Protein AF-A0A930HWV6-F1 (afdb_monomer)

Foldseek 3Di:
DALVVLLVCLVPDQAAEDEDDALLLVQLVCVVRVVLVSNLVSVVVPRHYHYYHSGVQLCEQFNPLCVLVHPNVSHPPRPGRGGSNNAQAGEQEQDCHPPCPVVSVVSCVVPVVPGRYDYDHPQWDWDDDPNDIDIDGHD

Sequence (139 aa):
ASAEEIQASLYRGDLIYISGGNTFYLLQELKRKGADKLIQREIETGKPYIGESAGAMILAPNIEYVQLMNEIQAAPDLTSFAALDLIEKYPLPHYQCFPFVEIGETVLATYGGRLSLVPITNHQAIIVRGRELSIVTKE

Structure (mmCIF, N/CA/C/O backbone):
data_AF-A0A930HWV6-F1
#
_entry.id   AF-A0A930HWV6-F1
#
loop_
_atom_site.group_PDB
_atom_site.id
_atom_site.type_symbol
_atom_site.label_atom_id
_atom_site.label_alt_id
_atom_site.label_comp_id
_atom_site.label_asym_id
_atom_site.label_entity_id
_atom_site.label_seq_id
_atom_site.pdbx_PDB_ins_code
_atom_site.Cartn_x
_atom_site.Cartn_y
_atom_site.Cartn_z
_atom_site.occupancy
_atom_site.B_iso_or_equiv
_atom_site.auth_seq_id
_atom_site.auth_comp_id
_atom_site.auth_asym_id
_atom_site.auth_atom_id
_atom_site.pdbx_PDB_model_num
ATOM 1 N N . ALA A 1 1 ? -6.349 16.999 10.564 1.00 79.38 1 ALA A N 1
ATOM 2 C CA . ALA A 1 1 ? -7.572 16.335 11.022 1.00 79.38 1 ALA A CA 1
ATOM 3 C C . ALA A 1 1 ? -7.290 15.693 12.369 1.00 79.38 1 ALA A C 1
ATOM 5 O O . ALA A 1 1 ? -6.247 15.048 12.492 1.00 79.38 1 ALA A O 1
ATOM 6 N N . SER A 1 2 ? -8.147 15.915 13.359 1.00 88.31 2 SER A N 1
ATOM 7 C CA . SER A 1 2 ? -8.122 15.176 14.621 1.00 88.31 2 SER A CA 1
ATOM 8 C C . SER A 1 2 ? -8.537 13.714 14.396 1.00 88.31 2 SER A C 1
ATOM 10 O O . SER A 1 2 ? -9.036 13.360 13.323 1.00 88.31 2 SER A O 1
ATOM 12 N N . ALA A 1 3 ? -8.336 12.852 15.395 1.00 86.75 3 ALA A N 1
ATOM 13 C CA . ALA A 1 3 ? -8.769 11.457 15.314 1.00 86.75 3 ALA A CA 1
ATOM 14 C C . ALA A 1 3 ? -10.297 11.348 15.139 1.00 86.75 3 ALA A C 1
ATOM 16 O O . ALA A 1 3 ? -10.779 10.529 14.358 1.00 86.75 3 ALA A O 1
ATOM 17 N N . GLU A 1 4 ? -11.055 12.231 15.793 1.00 90.50 4 GLU A N 1
ATOM 18 C CA . GLU A 1 4 ? -12.515 12.303 15.711 1.00 90.50 4 GLU A CA 1
ATOM 19 C C . GLU A 1 4 ? -12.981 12.713 14.311 1.00 90.50 4 GLU A C 1
ATOM 21 O O . GLU A 1 4 ? -13.916 12.120 13.773 1.00 90.50 4 GLU A O 1
ATOM 26 N N . GLU A 1 5 ? -12.313 13.690 13.689 1.00 94.31 5 GLU A N 1
ATOM 27 C CA . GLU A 1 5 ? -12.617 14.112 12.317 1.00 94.31 5 GLU A CA 1
ATOM 28 C C . GLU A 1 5 ? -12.364 12.981 11.312 1.00 94.31 5 GLU A C 1
ATOM 30 O O . GLU A 1 5 ? -13.164 12.779 10.393 1.00 94.31 5 GLU A O 1
ATOM 35 N N . ILE A 1 6 ? -11.282 12.217 11.500 1.00 94.00 6 ILE A N 1
ATOM 36 C CA . ILE A 1 6 ? -10.956 11.053 10.665 1.00 94.00 6 ILE A CA 1
ATOM 37 C C . ILE A 1 6 ? -12.021 9.972 10.839 1.00 94.00 6 ILE A C 1
ATOM 39 O O . ILE A 1 6 ? -12.603 9.532 9.850 1.00 94.00 6 ILE A O 1
ATOM 43 N N . GLN A 1 7 ? -12.330 9.589 12.079 1.00 92.94 7 GLN A N 1
ATOM 44 C CA . GLN A 1 7 ? -13.333 8.566 12.370 1.00 92.94 7 GLN A CA 1
ATOM 45 C C . GLN A 1 7 ? -14.713 8.952 11.821 1.00 92.94 7 GLN A C 1
ATOM 47 O O . GLN A 1 7 ? -15.370 8.139 11.175 1.00 92.94 7 GLN A O 1
ATOM 52 N N . ALA A 1 8 ? -15.150 10.197 12.027 1.00 94.88 8 ALA A N 1
ATOM 53 C CA . ALA A 1 8 ? -16.437 10.674 11.529 1.00 94.88 8 ALA A CA 1
ATOM 54 C C . ALA A 1 8 ? -16.495 10.725 9.994 1.00 94.88 8 ALA A C 1
ATOM 56 O O . ALA A 1 8 ? -17.562 10.526 9.409 1.00 94.88 8 ALA A O 1
ATOM 57 N N . SER A 1 9 ? -15.375 11.021 9.331 1.00 95.12 9 SER A N 1
ATOM 58 C CA . SER A 1 9 ? -15.295 11.022 7.866 1.00 95.12 9 SER A CA 1
ATOM 59 C C . SER A 1 9 ? -15.326 9.603 7.310 1.00 95.12 9 SER A C 1
ATOM 61 O O . SER A 1 9 ? -16.103 9.332 6.399 1.00 95.12 9 SER A O 1
AT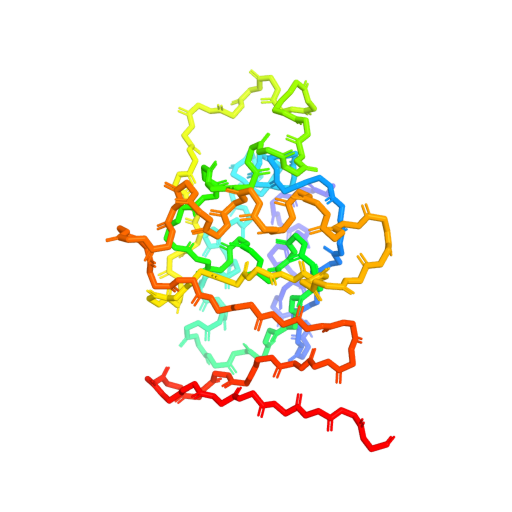OM 63 N N . LEU A 1 10 ? -14.555 8.689 7.908 1.00 94.62 10 LEU A N 1
ATOM 64 C CA . LEU A 1 10 ? -14.559 7.275 7.545 1.00 94.62 10 LEU A CA 1
ATOM 65 C C . LEU A 1 10 ? -15.949 6.666 7.723 1.00 94.62 10 LEU A C 1
ATOM 67 O O . LEU A 1 10 ? -16.450 6.066 6.783 1.00 94.62 10 LEU A O 1
ATOM 71 N N . TYR A 1 11 ? -16.606 6.889 8.866 1.00 93.12 11 TYR A N 1
ATOM 72 C CA . TYR A 1 11 ? -17.939 6.351 9.145 1.00 93.12 11 TYR A CA 1
ATOM 73 C C . TYR A 1 11 ? -18.994 6.820 8.132 1.00 93.12 11 TYR A C 1
ATOM 75 O O . TYR A 1 11 ? -19.762 6.001 7.631 1.00 93.12 11 TYR A O 1
ATOM 83 N N . ARG A 1 12 ? -19.013 8.122 7.807 1.00 95.19 12 ARG A N 1
ATOM 84 C CA . ARG A 1 12 ? -20.002 8.722 6.892 1.00 95.19 12 ARG A CA 1
ATOM 85 C C . ARG A 1 12 ? -19.759 8.409 5.417 1.00 95.19 12 ARG A C 1
ATOM 87 O O . ARG A 1 12 ? -20.701 8.499 4.641 1.00 95.19 12 ARG A O 1
ATOM 94 N N . GLY A 1 13 ? -18.518 8.126 5.026 1.00 95.44 13 GLY A N 1
ATOM 95 C CA . GLY A 1 13 ? -18.177 7.830 3.638 1.00 95.44 13 GLY A CA 1
ATOM 96 C C . GLY A 1 13 ? -18.654 6.444 3.209 1.00 95.44 13 GLY A C 1
ATOM 97 O O . GLY A 1 13 ? -18.513 5.478 3.959 1.00 95.44 13 GLY A O 1
ATOM 98 N N . ASP A 1 14 ? -19.156 6.339 1.979 1.00 97.50 14 ASP A N 1
ATOM 99 C CA . ASP A 1 14 ? -19.572 5.063 1.382 1.00 97.50 14 ASP A CA 1
ATOM 100 C C . ASP A 1 14 ? -18.380 4.187 0.958 1.00 97.50 14 ASP A C 1
ATOM 102 O O . ASP A 1 14 ? -18.511 2.972 0.833 1.00 97.50 14 ASP A O 1
ATOM 106 N N . LEU A 1 15 ? -17.211 4.797 0.739 1.00 97.69 15 LEU A N 1
ATOM 107 C CA . LEU A 1 15 ? -15.968 4.129 0.358 1.00 97.69 15 LEU A CA 1
ATOM 108 C C . LEU A 1 15 ? -14.751 4.859 0.925 1.00 97.69 15 LEU A C 1
ATOM 110 O O . LEU A 1 15 ? -14.820 6.037 1.283 1.00 97.69 15 LEU A O 1
ATOM 114 N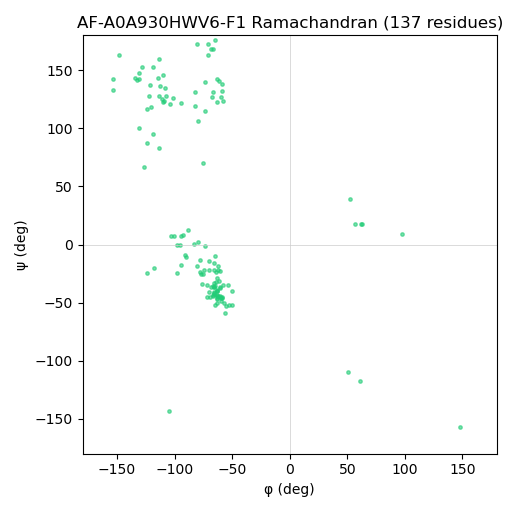 N . ILE A 1 16 ? -13.618 4.164 0.946 1.00 98.31 16 ILE A N 1
ATOM 115 C CA . ILE A 1 16 ? -12.311 4.725 1.286 1.00 98.31 16 ILE A CA 1
ATOM 116 C C . ILE A 1 16 ? -11.466 4.757 0.015 1.00 98.31 16 ILE A C 1
ATOM 118 O O . ILE A 1 16 ? -11.239 3.721 -0.602 1.00 98.31 16 ILE A O 1
ATOM 122 N N . TYR A 1 17 ? -10.981 5.936 -0.368 1.00 98.44 17 TYR A N 1
ATOM 123 C CA . TYR A 1 17 ? -9.993 6.093 -1.434 1.00 98.44 17 TYR A CA 1
ATOM 124 C C . TYR A 1 17 ? -8.688 6.606 -0.835 1.00 98.44 17 TYR A C 1
ATOM 126 O O . TYR A 1 17 ? -8.690 7.625 -0.141 1.00 98.44 17 TYR A O 1
ATOM 134 N N . ILE A 1 18 ? -7.577 5.928 -1.116 1.00 98.44 18 ILE A N 1
ATOM 135 C CA . ILE A 1 18 ? -6.237 6.390 -0.747 1.00 98.44 18 ILE A CA 1
ATOM 136 C C . ILE A 1 18 ? -5.413 6.539 -2.017 1.00 98.44 18 ILE A C 1
ATOM 138 O O . ILE A 1 18 ? -5.192 5.570 -2.744 1.00 98.44 18 ILE A O 1
ATOM 142 N N . SER A 1 19 ? -4.982 7.773 -2.271 1.00 98.25 19 SER A N 1
ATOM 143 C CA . SER A 1 19 ? -4.221 8.144 -3.459 1.00 98.25 19 SER A CA 1
ATOM 144 C C . SER A 1 19 ? -2.795 7.591 -3.449 1.00 98.25 19 SER A C 1
ATOM 146 O O . SER A 1 19 ? -2.290 7.109 -2.430 1.00 98.25 19 SER A O 1
ATOM 148 N N . GLY A 1 20 ? -2.111 7.775 -4.579 1.00 97.94 20 GLY A N 1
ATOM 149 C CA . GLY A 1 20 ? -0.665 7.612 -4.668 1.00 97.94 20 GLY A CA 1
ATOM 150 C C . GLY A 1 20 ? 0.123 8.636 -3.840 1.00 97.94 20 GLY A C 1
ATOM 151 O O . GLY A 1 20 ? -0.432 9.556 -3.231 1.00 97.94 20 GLY A O 1
ATOM 152 N N . GLY A 1 21 ? 1.447 8.469 -3.829 1.00 97.62 21 GLY A N 1
ATOM 153 C CA . GLY A 1 21 ? 2.385 9.319 -3.097 1.00 97.62 21 GLY A CA 1
ATOM 154 C C . GLY A 1 21 ? 3.605 8.535 -2.619 1.00 97.62 21 GLY A C 1
ATOM 155 O O . GLY A 1 21 ? 3.930 7.480 -3.158 1.00 97.62 21 GLY A O 1
ATOM 156 N N . ASN A 1 22 ? 4.276 9.040 -1.584 1.00 98.38 22 ASN A N 1
ATOM 157 C CA . ASN A 1 22 ? 5.325 8.289 -0.901 1.00 98.38 22 ASN A CA 1
ATOM 158 C C . ASN A 1 22 ? 4.695 7.319 0.113 1.00 98.38 22 ASN A C 1
ATOM 160 O O . ASN A 1 22 ? 4.029 7.745 1.059 1.00 98.38 22 ASN A O 1
ATOM 164 N N . THR A 1 23 ? 4.928 6.020 -0.074 1.00 98.62 23 THR A N 1
ATOM 165 C CA . THR A 1 23 ? 4.305 4.954 0.728 1.00 98.62 23 THR A CA 1
ATOM 166 C C . THR A 1 23 ? 4.739 4.983 2.195 1.00 98.62 23 THR A C 1
ATOM 168 O O . THR A 1 23 ? 3.919 4.747 3.083 1.00 98.62 23 THR A O 1
ATOM 171 N N . PHE A 1 24 ? 6.000 5.326 2.478 1.00 98.75 24 PHE A N 1
ATOM 172 C CA . PHE A 1 24 ? 6.500 5.423 3.851 1.00 98.75 24 PHE A CA 1
ATOM 173 C C . PHE A 1 24 ? 5.873 6.604 4.587 1.00 98.75 24 PHE A C 1
ATOM 175 O O . PHE A 1 24 ? 5.408 6.446 5.715 1.00 98.75 24 PHE A O 1
ATOM 182 N N . TYR A 1 25 ? 5.797 7.771 3.940 1.00 98.56 25 TYR A N 1
ATOM 183 C CA . TYR A 1 25 ? 5.158 8.946 4.535 1.00 98.56 25 TYR A CA 1
ATOM 184 C C . TYR A 1 25 ? 3.669 8.699 4.786 1.00 98.56 25 TYR A C 1
ATOM 186 O O . TYR A 1 25 ? 3.166 8.988 5.871 1.00 98.56 25 TYR A O 1
ATOM 194 N N . LEU A 1 26 ? 2.976 8.092 3.816 1.00 98.62 26 LEU A N 1
ATOM 195 C CA . LEU A 1 26 ? 1.583 7.684 3.970 1.00 98.62 26 LEU A CA 1
ATOM 196 C C . LEU A 1 26 ? 1.404 6.779 5.198 1.00 98.62 26 LEU A C 1
ATOM 198 O O . LEU A 1 26 ? 0.586 7.085 6.065 1.00 98.62 26 LEU A O 1
ATOM 202 N N . LEU A 1 27 ? 2.191 5.703 5.313 1.00 98.69 27 LEU A N 1
ATOM 203 C CA . LEU A 1 27 ? 2.087 4.783 6.446 1.00 98.69 27 LEU A CA 1
ATOM 204 C C . LEU A 1 27 ? 2.418 5.467 7.781 1.00 98.69 27 LEU A C 1
ATOM 206 O O . LEU A 1 27 ? 1.725 5.233 8.772 1.00 98.69 27 LEU A O 1
ATOM 210 N N . GLN A 1 28 ? 3.431 6.337 7.814 1.00 98.50 28 GLN A N 1
ATOM 211 C CA . GLN A 1 28 ? 3.769 7.128 8.998 1.00 98.50 28 GLN A CA 1
ATOM 212 C C . GLN A 1 28 ? 2.582 7.965 9.464 1.00 98.50 28 GLN A C 1
ATOM 214 O O . GLN A 1 28 ? 2.215 7.926 10.637 1.00 98.50 28 GLN A O 1
ATOM 219 N N . GLU A 1 29 ? 1.965 8.712 8.551 1.00 97.62 29 GLU A N 1
ATOM 220 C CA . GLU A 1 29 ? 0.856 9.600 8.876 1.00 97.62 29 GLU A CA 1
ATOM 221 C C . GLU A 1 29 ? -0.386 8.840 9.333 1.00 97.62 29 GLU A C 1
ATOM 223 O O . GLU A 1 29 ? -1.072 9.299 10.253 1.00 97.62 29 GLU A O 1
ATOM 228 N N . LEU A 1 30 ? -0.654 7.675 8.737 1.00 97.44 30 LEU A N 1
ATOM 229 C CA . LEU A 1 30 ? -1.739 6.798 9.165 1.00 97.44 30 LEU A CA 1
ATOM 230 C C . LEU A 1 30 ? -1.508 6.293 10.591 1.00 97.44 30 LEU A C 1
ATOM 232 O O . LEU A 1 30 ? -2.383 6.469 11.439 1.00 97.44 30 LEU A O 1
ATOM 236 N N . LYS A 1 31 ? -0.316 5.759 10.884 1.00 97.31 31 LYS A N 1
ATOM 237 C CA . LYS A 1 31 ? 0.041 5.262 12.222 1.00 97.31 31 LYS A CA 1
ATOM 238 C C . LYS A 1 31 ? 0.047 6.371 13.269 1.00 97.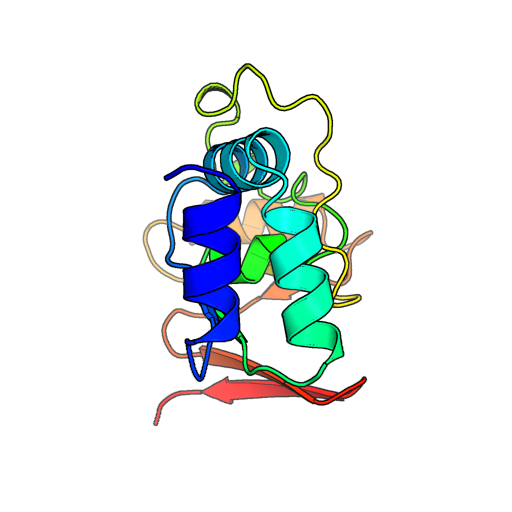31 31 LYS A C 1
ATOM 240 O O . LYS A 1 31 ? -0.518 6.207 14.348 1.00 97.31 31 LYS A O 1
ATOM 245 N N . ARG A 1 32 ? 0.631 7.530 12.945 1.00 96.12 32 ARG A N 1
ATOM 246 C CA . ARG A 1 32 ? 0.708 8.695 13.842 1.00 96.12 32 ARG A CA 1
ATOM 247 C C . ARG A 1 32 ? -0.673 9.173 14.284 1.00 96.12 32 ARG A C 1
ATOM 249 O O . ARG A 1 32 ? -0.831 9.637 15.408 1.00 96.12 32 ARG A O 1
ATOM 256 N N . LYS A 1 33 ? -1.668 9.065 13.401 1.00 95.06 33 LYS A N 1
ATOM 257 C CA . LYS A 1 33 ? -3.053 9.483 13.659 1.00 95.06 33 LYS A CA 1
ATOM 258 C C . LYS A 1 33 ? -3.955 8.336 14.129 1.00 95.06 33 LYS A C 1
ATOM 260 O O . LYS A 1 33 ? -5.137 8.571 14.352 1.00 95.06 33 LYS A O 1
ATOM 265 N N . GLY A 1 34 ? -3.433 7.110 14.243 1.00 95.31 34 GLY A N 1
ATOM 266 C CA . GLY A 1 34 ? -4.224 5.903 14.516 1.00 95.31 34 GLY A CA 1
ATOM 267 C C . GLY A 1 34 ? -5.260 5.577 13.432 1.00 95.31 34 GLY A C 1
ATOM 268 O O . GLY A 1 34 ? -6.220 4.851 13.687 1.00 95.31 34 GLY A O 1
ATOM 269 N N . ALA A 1 35 ? -5.105 6.152 12.237 1.00 96.56 35 ALA A N 1
ATOM 270 C CA . ALA A 1 35 ? -6.034 5.994 11.125 1.00 96.56 35 ALA A CA 1
ATOM 271 C C . ALA A 1 35 ? -5.871 4.638 10.427 1.00 96.56 35 ALA A C 1
ATOM 273 O O . ALA A 1 35 ? -6.836 4.137 9.862 1.00 96.56 35 ALA A O 1
ATOM 274 N N . ASP A 1 36 ? -4.686 4.033 10.509 1.00 97.38 36 ASP A N 1
ATOM 275 C CA . ASP A 1 36 ? -4.403 2.666 10.060 1.00 97.38 36 ASP A CA 1
ATOM 276 C C . ASP A 1 36 ? -5.428 1.665 10.616 1.00 97.38 36 ASP A C 1
ATOM 278 O O . ASP A 1 36 ? -6.107 0.979 9.852 1.00 97.38 36 ASP A O 1
ATOM 282 N N . LYS A 1 37 ? -5.634 1.679 11.937 1.00 96.75 37 LYS A N 1
ATOM 283 C CA . LYS A 1 37 ? -6.570 0.777 12.626 1.00 96.75 37 LYS A CA 1
ATOM 284 C C . LYS A 1 37 ? -8.029 1.065 12.293 1.00 96.75 37 LYS A C 1
ATOM 286 O O . LYS A 1 37 ? -8.842 0.147 12.211 1.00 96.75 37 LYS A O 1
ATOM 291 N N . LEU A 1 38 ? -8.377 2.341 12.122 1.00 96.88 38 LEU A N 1
ATOM 292 C CA . LEU A 1 38 ? -9.731 2.737 11.732 1.00 96.88 38 LEU A CA 1
ATOM 293 C C . LEU A 1 38 ? -10.049 2.261 10.312 1.00 96.88 38 LEU A C 1
ATOM 295 O O . LEU A 1 38 ? -11.119 1.710 10.084 1.00 96.88 38 LEU A O 1
ATOM 299 N N . ILE A 1 39 ? -9.109 2.426 9.379 1.00 97.62 39 ILE A N 1
ATOM 300 C CA . ILE A 1 39 ? -9.255 1.971 7.994 1.00 97.62 39 ILE A CA 1
ATOM 301 C C . ILE A 1 39 ? -9.383 0.446 7.941 1.00 97.62 39 ILE A C 1
ATOM 303 O O . ILE A 1 39 ? -10.309 -0.040 7.298 1.00 97.62 39 ILE A O 1
ATOM 307 N N . GLN A 1 40 ? -8.521 -0.300 8.647 1.00 97.25 40 GLN A N 1
ATOM 308 C CA . GLN A 1 40 ? -8.626 -1.764 8.744 1.00 97.25 40 GLN A CA 1
ATOM 309 C C . GLN A 1 40 ? -10.025 -2.190 9.199 1.00 97.25 40 GLN A C 1
ATOM 311 O O . GLN A 1 40 ? -10.692 -2.955 8.507 1.00 97.25 40 GLN A O 1
ATOM 316 N N . ARG A 1 41 ? -10.510 -1.612 10.305 1.00 96.56 41 ARG A N 1
ATOM 317 C CA . ARG A 1 41 ? -11.831 -1.927 10.855 1.00 96.56 41 ARG A CA 1
ATOM 318 C C . ARG A 1 41 ? -12.965 -1.663 9.865 1.00 96.56 41 ARG A C 1
ATOM 320 O O . ARG A 1 41 ? -13.872 -2.478 9.759 1.00 96.56 41 ARG A O 1
ATOM 327 N N . GLU A 1 42 ? -12.956 -0.525 9.175 1.00 97.06 42 GLU A N 1
ATOM 328 C CA . GLU A 1 42 ? -14.013 -0.188 8.212 1.00 97.06 42 GLU A CA 1
ATOM 329 C C . GLU A 1 42 ? -14.005 -1.130 6.996 1.00 97.06 42 GLU A C 1
ATOM 331 O O . GLU A 1 42 ? -15.060 -1.505 6.488 1.00 97.06 42 GLU A O 1
ATOM 336 N N . ILE A 1 43 ? -12.828 -1.561 6.543 1.00 96.56 43 ILE A N 1
ATOM 337 C CA . ILE A 1 43 ? -12.711 -2.543 5.456 1.00 96.56 43 ILE A CA 1
ATOM 338 C C . ILE A 1 43 ? -13.250 -3.904 5.908 1.00 96.56 43 ILE A C 1
ATOM 340 O O . ILE A 1 43 ? -14.019 -4.538 5.186 1.00 96.56 43 ILE A O 1
ATOM 344 N N . GLU A 1 44 ? -12.910 -4.333 7.125 1.00 94.75 44 GLU A N 1
ATOM 345 C CA . GLU A 1 44 ? -13.396 -5.583 7.720 1.00 94.75 44 GLU A CA 1
ATOM 346 C C . GLU A 1 44 ? -14.919 -5.593 7.935 1.00 94.75 44 GLU A C 1
ATOM 348 O O . GLU A 1 44 ? -15.541 -6.653 7.856 1.00 94.75 44 GLU A O 1
ATOM 353 N N . THR A 1 45 ? -15.550 -4.431 8.151 1.00 94.94 45 THR A N 1
ATOM 354 C CA . THR A 1 45 ? -17.021 -4.304 8.200 1.00 94.94 45 THR A CA 1
ATOM 355 C C . THR A 1 45 ? -17.675 -4.251 6.816 1.00 94.94 45 THR A C 1
ATOM 357 O O . THR A 1 45 ? -18.900 -4.152 6.719 1.00 94.94 45 THR A O 1
ATOM 360 N N . GLY A 1 46 ? -16.887 -4.370 5.745 1.00 95.38 46 GLY A N 1
ATOM 361 C CA . GLY A 1 46 ? -17.356 -4.477 4.367 1.00 95.38 46 GLY A CA 1
ATOM 362 C C . GLY A 1 46 ? -17.345 -3.167 3.584 1.00 95.38 46 GLY A C 1
ATOM 363 O O . GLY A 1 46 ? -17.881 -3.138 2.474 1.00 95.38 46 GLY A O 1
ATOM 364 N N . LYS A 1 47 ? -16.752 -2.086 4.114 1.00 97.56 47 LYS A N 1
ATOM 365 C CA . LYS A 1 47 ? -16.625 -0.828 3.370 1.00 97.56 47 LYS A CA 1
ATOM 366 C C . LYS A 1 47 ? -15.665 -1.006 2.186 1.00 97.56 47 LYS A C 1
ATOM 368 O O . LYS A 1 47 ? -14.527 -1.434 2.389 1.00 97.56 47 LYS A O 1
ATOM 373 N N . PRO A 1 48 ? -16.073 -0.655 0.954 1.00 97.94 48 PRO A N 1
ATOM 374 C CA . PRO A 1 48 ? -15.184 -0.696 -0.197 1.00 97.94 48 PRO A CA 1
ATOM 375 C C . PRO A 1 48 ? -13.954 0.197 -0.013 1.00 97.94 48 PRO A C 1
ATOM 377 O O . PRO A 1 48 ? -14.057 1.343 0.432 1.00 97.94 48 PRO A O 1
ATOM 380 N N . TYR A 1 49 ? -12.800 -0.320 -0.427 1.00 98.50 49 TYR A N 1
ATOM 381 C CA . TYR A 1 49 ? -11.531 0.394 -0.441 1.00 98.50 49 TYR A CA 1
ATOM 382 C C . TYR A 1 49 ? -10.954 0.439 -1.853 1.00 98.50 49 TYR A C 1
ATOM 384 O O . TYR A 1 49 ? -10.940 -0.568 -2.561 1.00 98.50 49 TYR A O 1
ATOM 392 N N . ILE A 1 50 ? -10.437 1.600 -2.237 1.00 98.56 50 ILE A N 1
ATOM 393 C CA . ILE A 1 50 ? -9.717 1.824 -3.485 1.00 98.56 50 ILE A CA 1
ATOM 394 C C . ILE A 1 50 ? -8.345 2.401 -3.134 1.00 98.56 50 ILE A C 1
ATOM 396 O O . ILE A 1 50 ? -8.241 3.491 -2.572 1.00 98.56 50 ILE A O 1
ATOM 400 N N . GLY A 1 51 ? -7.294 1.659 -3.472 1.00 98.50 51 GLY A N 1
ATOM 401 C CA . GLY A 1 51 ? -5.910 2.081 -3.291 1.00 98.50 51 GLY A CA 1
ATOM 402 C C . GLY A 1 51 ? -5.253 2.370 -4.630 1.00 98.50 51 GLY A C 1
ATOM 403 O O . GLY A 1 51 ? -5.189 1.496 -5.491 1.00 98.50 51 GLY A O 1
ATOM 404 N N . GLU A 1 52 ? -4.732 3.577 -4.795 1.00 98.56 52 GLU A N 1
ATOM 405 C CA . GLU A 1 52 ? -3.939 3.978 -5.952 1.00 98.56 52 GLU A CA 1
ATOM 406 C C . GLU A 1 52 ? -2.455 3.957 -5.576 1.00 98.56 52 GLU A C 1
ATOM 408 O O . GLU A 1 52 ? -2.053 4.611 -4.617 1.00 98.56 52 GLU A O 1
ATOM 413 N N . SER A 1 53 ? -1.622 3.243 -6.339 1.00 98.31 53 SER A N 1
ATOM 414 C CA . SER A 1 53 ? -0.165 3.211 -6.140 1.00 98.31 53 SER A CA 1
ATOM 415 C C . SER A 1 53 ? 0.219 2.910 -4.675 1.00 98.31 53 SER A C 1
ATOM 417 O O . SER A 1 53 ? -0.042 1.804 -4.202 1.00 98.31 53 SER A O 1
ATOM 419 N N . ALA A 1 54 ? 0.749 3.885 -3.928 1.00 98.62 54 ALA A N 1
ATOM 420 C CA . ALA A 1 54 ? 1.017 3.788 -2.490 1.00 98.62 54 ALA A CA 1
ATOM 421 C C . ALA A 1 54 ? -0.187 3.279 -1.672 1.00 98.62 54 ALA A C 1
ATOM 423 O O . ALA A 1 54 ? -0.014 2.442 -0.785 1.00 98.62 54 ALA A O 1
ATOM 424 N N . GLY A 1 55 ? -1.409 3.718 -1.995 1.00 98.69 55 GLY A N 1
ATOM 425 C CA . GLY A 1 55 ? -2.638 3.230 -1.367 1.00 98.69 55 GLY A CA 1
ATOM 426 C C . GLY A 1 55 ? -2.858 1.727 -1.574 1.00 98.69 55 GLY A C 1
ATOM 427 O O . GLY A 1 55 ? -3.277 1.028 -0.659 1.00 98.69 55 GLY A O 1
ATOM 428 N N . ALA A 1 56 ? -2.508 1.182 -2.741 1.00 98.50 56 ALA A N 1
ATOM 429 C CA . ALA A 1 56 ? -2.559 -0.265 -2.953 1.00 98.50 56 ALA A CA 1
ATOM 430 C C . ALA A 1 56 ? -1.471 -0.990 -2.144 1.00 98.50 56 ALA A C 1
ATOM 432 O O . ALA A 1 56 ? -1.727 -2.033 -1.545 1.00 98.50 56 ALA A O 1
ATOM 433 N N . MET A 1 57 ? -0.260 -0.428 -2.098 1.00 98.69 57 MET A N 1
ATOM 434 C CA . MET A 1 57 ? 0.896 -1.041 -1.439 1.00 98.69 57 MET A CA 1
ATOM 435 C C . MET A 1 57 ? 0.718 -1.177 0.079 1.00 98.69 57 MET A C 1
ATOM 437 O O . MET A 1 57 ? 1.163 -2.175 0.644 1.00 98.69 57 MET A O 1
ATOM 441 N N . ILE A 1 58 ? 0.060 -0.217 0.745 1.00 98.62 58 ILE A N 1
ATOM 442 C CA . ILE A 1 58 ? -0.155 -0.266 2.205 1.00 98.62 58 ILE A CA 1
ATOM 443 C C . ILE A 1 58 ? -1.141 -1.354 2.648 1.00 98.62 58 ILE A C 1
ATOM 445 O O . ILE A 1 58 ? -1.174 -1.673 3.833 1.00 98.62 58 ILE A O 1
ATOM 449 N N . LEU A 1 59 ? -1.922 -1.942 1.734 1.00 98.31 59 LEU A N 1
ATOM 450 C CA . LEU A 1 59 ? -2.780 -3.087 2.056 1.00 98.31 59 LEU A CA 1
ATOM 451 C C . LEU A 1 59 ? -1.977 -4.368 2.318 1.00 98.31 59 LEU A C 1
ATOM 453 O O . LEU A 1 59 ? -2.489 -5.276 2.970 1.00 98.31 59 LEU A O 1
ATOM 457 N N . ALA A 1 60 ? -0.745 -4.452 1.808 1.00 98.38 60 ALA A N 1
ATOM 458 C CA . ALA A 1 60 ? 0.131 -5.601 2.003 1.00 98.38 60 ALA A CA 1
ATOM 459 C C . ALA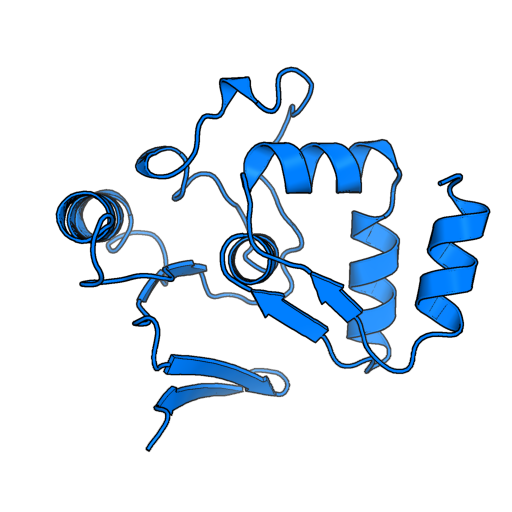 A 1 60 ? 0.553 -5.751 3.482 1.00 98.38 60 ALA A C 1
ATOM 461 O O . ALA A 1 60 ? 0.416 -4.809 4.269 1.00 98.38 60 ALA A O 1
ATOM 462 N N . PRO A 1 61 ? 1.152 -6.889 3.874 1.00 98.50 61 PRO A N 1
ATOM 463 C CA . PRO A 1 61 ? 1.645 -7.076 5.239 1.00 98.50 61 PRO A CA 1
ATOM 464 C C . PRO A 1 61 ? 2.781 -6.109 5.601 1.00 98.50 61 PRO A C 1
ATOM 466 O O . PRO A 1 61 ? 2.939 -5.699 6.752 1.00 98.50 61 PRO A O 1
ATOM 469 N N . ASN A 1 62 ? 3.611 -5.732 4.622 1.00 98.56 62 ASN A N 1
ATOM 470 C CA . ASN A 1 62 ? 4.796 -4.908 4.847 1.00 98.56 62 ASN A CA 1
ATOM 471 C C . ASN A 1 62 ? 5.182 -4.105 3.588 1.00 98.56 62 ASN A C 1
ATOM 473 O O . ASN A 1 62 ? 5.091 -4.629 2.480 1.00 98.56 62 ASN A O 1
ATOM 477 N N . ILE A 1 63 ? 5.645 -2.860 3.749 1.00 98.56 63 ILE A N 1
ATOM 478 C CA . ILE A 1 63 ? 6.032 -1.964 2.636 1.00 98.56 63 ILE A CA 1
ATOM 479 C C . ILE A 1 63 ? 7.548 -1.887 2.376 1.00 98.56 63 ILE A C 1
ATOM 481 O O . ILE A 1 63 ? 7.995 -1.102 1.548 1.00 98.56 63 ILE A O 1
ATOM 485 N N . GLU A 1 64 ? 8.368 -2.705 3.035 1.00 98.19 64 GLU A N 1
ATOM 486 C CA . GLU A 1 64 ? 9.830 -2.716 2.861 1.00 98.19 64 GLU A CA 1
ATOM 487 C C . GLU A 1 64 ? 10.251 -2.889 1.391 1.00 98.19 64 GLU A C 1
ATOM 489 O O . GLU A 1 64 ? 11.231 -2.294 0.948 1.00 98.19 64 GLU A O 1
ATOM 494 N N . TYR A 1 65 ? 9.499 -3.670 0.612 1.00 98.00 65 TYR A N 1
ATOM 495 C CA . TYR A 1 65 ? 9.813 -3.952 -0.792 1.00 98.00 65 TYR A CA 1
ATOM 496 C C . TYR A 1 65 ? 9.808 -2.716 -1.697 1.00 98.00 65 TYR A C 1
ATOM 498 O O . TYR A 1 65 ? 10.480 -2.720 -2.727 1.00 98.00 65 TYR A O 1
ATOM 506 N N . VAL A 1 66 ? 9.122 -1.639 -1.301 1.00 96.31 66 VAL A N 1
ATOM 507 C CA . VAL A 1 66 ? 9.035 -0.406 -2.099 1.00 96.31 66 VAL A CA 1
ATOM 508 C C . VAL A 1 66 ? 10.079 0.635 -1.706 1.00 96.31 66 VAL A C 1
ATOM 510 O O . VAL A 1 66 ? 10.084 1.730 -2.261 1.00 96.31 66 VAL A O 1
ATOM 513 N N . GLN A 1 67 ? 11.025 0.293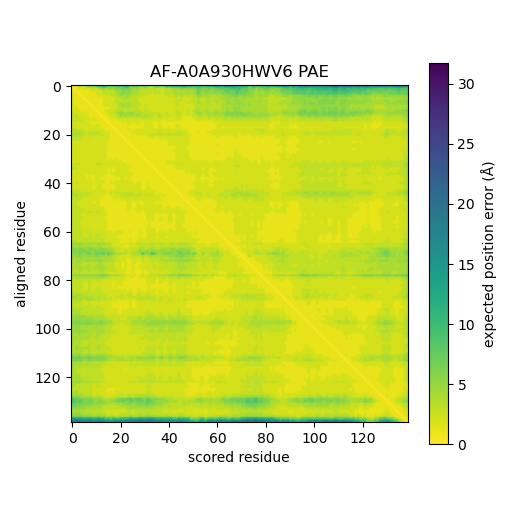 -0.821 1.00 96.69 67 GLN A N 1
ATOM 514 C CA . GLN A 1 67 ? 12.147 1.176 -0.461 1.00 96.69 67 GLN A CA 1
ATOM 515 C C . GLN A 1 67 ? 13.054 1.538 -1.638 1.00 96.69 67 GLN A C 1
ATOM 517 O O . GLN A 1 67 ? 13.736 2.554 -1.605 1.00 96.69 67 GLN A O 1
ATOM 522 N N . LEU A 1 68 ? 13.058 0.710 -2.684 1.00 94.06 68 LEU A N 1
ATOM 523 C CA . LEU A 1 68 ? 13.790 0.995 -3.915 1.00 94.06 68 LEU A CA 1
ATOM 524 C C . LEU A 1 68 ? 13.042 2.016 -4.791 1.00 94.06 68 LEU A C 1
ATOM 526 O O . LEU A 1 68 ? 13.659 2.713 -5.584 1.00 94.06 68 LEU A O 1
ATOM 530 N N . MET A 1 69 ? 11.719 2.129 -4.633 1.00 93.19 69 MET A N 1
ATOM 531 C CA . MET A 1 69 ? 10.860 3.027 -5.415 1.00 93.19 69 MET A CA 1
ATOM 532 C C . MET A 1 69 ? 10.547 4.345 -4.701 1.00 93.19 69 MET A C 1
ATOM 534 O O . MET A 1 69 ? 10.172 5.322 -5.346 1.00 93.19 69 MET A O 1
ATOM 538 N N . ASN A 1 70 ? 10.605 4.374 -3.371 1.00 93.19 70 ASN A N 1
ATOM 539 C CA . ASN A 1 70 ? 10.181 5.507 -2.556 1.00 93.19 70 ASN A CA 1
ATOM 540 C C . ASN A 1 70 ? 11.251 5.873 -1.528 1.00 93.19 70 ASN A C 1
ATOM 542 O O . ASN A 1 70 ? 11.872 5.014 -0.911 1.00 93.19 70 ASN A O 1
ATOM 546 N N . GLU A 1 71 ? 11.407 7.170 -1.291 1.00 94.62 71 GLU A N 1
ATOM 547 C CA . GLU A 1 71 ? 12.372 7.694 -0.332 1.00 94.62 71 GLU A CA 1
ATOM 548 C C . GLU A 1 71 ? 11.904 7.450 1.109 1.00 94.62 71 GLU A C 1
ATOM 550 O O . GLU A 1 71 ? 10.922 8.047 1.556 1.00 94.62 71 G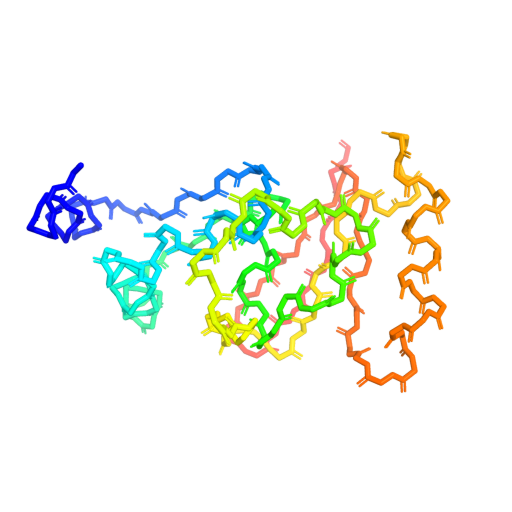LU A O 1
ATOM 555 N N . ILE A 1 72 ? 12.631 6.621 1.865 1.00 95.75 72 ILE A N 1
ATOM 556 C CA . ILE A 1 72 ? 12.363 6.397 3.299 1.00 95.75 72 ILE A CA 1
ATOM 557 C C . ILE A 1 72 ? 12.508 7.702 4.100 1.00 95.75 72 ILE A C 1
ATOM 559 O O . ILE A 1 72 ? 11.787 7.911 5.069 1.00 95.75 72 ILE A O 1
ATOM 563 N N . GLN A 1 73 ? 13.391 8.614 3.673 1.00 96.19 73 GLN A N 1
ATOM 564 C CA . GLN A 1 73 ? 13.667 9.880 4.372 1.00 96.19 73 GLN A CA 1
ATOM 565 C C . GLN A 1 73 ? 12.453 10.815 4.462 1.00 96.19 73 GLN A C 1
ATOM 567 O O . GLN A 1 73 ? 12.420 11.695 5.318 1.00 96.19 73 GLN A O 1
ATOM 572 N N . ALA A 1 74 ? 11.429 10.604 3.628 1.00 96.56 74 ALA A N 1
ATOM 573 C CA . ALA A 1 74 ? 10.157 11.304 3.759 1.00 96.56 74 ALA A CA 1
ATOM 574 C C . ALA A 1 74 ? 9.399 10.929 5.050 1.00 96.56 74 ALA A C 1
ATOM 576 O O . ALA A 1 74 ? 8.486 11.649 5.442 1.00 96.56 74 ALA A O 1
ATOM 577 N N . ALA A 1 75 ? 9.766 9.828 5.713 1.00 97.75 75 ALA A N 1
ATOM 578 C CA . ALA A 1 75 ? 9.110 9.280 6.896 1.00 97.75 75 ALA A CA 1
ATOM 579 C C . ALA A 1 75 ? 10.098 9.048 8.064 1.00 97.75 75 ALA A C 1
ATOM 581 O O . ALA A 1 75 ? 10.345 7.902 8.450 1.00 97.75 75 ALA A O 1
ATOM 582 N N . PRO A 1 76 ? 10.671 10.118 8.646 1.00 97.50 76 PRO A N 1
ATOM 583 C CA . PRO A 1 76 ? 11.705 10.010 9.680 1.00 97.50 76 PRO A CA 1
ATOM 584 C C . PRO A 1 76 ? 11.220 9.392 11.004 1.00 97.50 76 PRO A C 1
ATOM 586 O O . PRO A 1 76 ? 12.032 8.874 11.766 1.00 97.50 76 PRO A O 1
ATOM 589 N N . ASP A 1 77 ? 9.913 9.421 11.271 1.00 97.94 77 ASP A N 1
ATOM 590 C CA . ASP A 1 77 ? 9.294 8.916 12.502 1.00 97.94 77 ASP A CA 1
ATOM 591 C C . ASP A 1 77 ? 8.719 7.494 12.334 1.00 97.94 77 ASP A C 1
ATOM 593 O O . ASP A 1 77 ? 8.143 6.931 13.271 1.00 97.94 77 ASP A O 1
ATOM 597 N N . LEU A 1 78 ? 8.826 6.890 11.141 1.00 97.88 78 LEU A N 1
ATOM 598 C CA . LEU A 1 78 ? 8.302 5.552 10.880 1.00 97.88 78 LEU A CA 1
ATOM 599 C C . LEU A 1 78 ? 9.246 4.476 11.425 1.00 97.88 78 LEU A C 1
ATOM 601 O O . LEU A 1 78 ? 10.272 4.154 10.836 1.00 97.88 78 LEU A O 1
ATOM 605 N N . THR A 1 79 ? 8.851 3.851 12.530 1.00 94.94 79 THR A N 1
ATOM 606 C CA . THR A 1 79 ? 9.676 2.854 13.235 1.00 94.94 79 THR A CA 1
ATOM 607 C C . THR A 1 79 ? 9.473 1.410 12.768 1.00 94.94 79 THR A C 1
ATOM 609 O O . THR A 1 79 ? 10.228 0.525 13.161 1.00 94.94 79 THR A O 1
ATOM 612 N N . SER A 1 80 ? 8.447 1.137 11.955 1.00 97.56 80 SER A N 1
ATOM 613 C CA . SER A 1 80 ? 8.149 -0.206 11.443 1.00 97.56 80 SER A CA 1
ATOM 614 C C . SER A 1 80 ? 7.410 -0.156 10.108 1.00 97.56 80 SER A C 1
ATOM 616 O O . SER A 1 80 ? 6.393 0.535 9.984 1.00 97.56 80 SER A O 1
ATOM 618 N N . PHE A 1 81 ? 7.874 -0.966 9.153 1.00 98.44 81 PHE A N 1
ATOM 619 C CA . PHE A 1 81 ? 7.284 -1.123 7.819 1.00 98.44 81 PHE A CA 1
ATOM 620 C C . PHE A 1 81 ? 6.105 -2.101 7.756 1.00 98.44 81 PHE A C 1
ATOM 622 O O . PHE A 1 81 ? 5.542 -2.280 6.679 1.00 98.44 81 PHE A O 1
ATOM 629 N N . ALA A 1 82 ? 5.707 -2.715 8.879 1.00 98.56 82 ALA A N 1
ATOM 630 C CA . ALA A 1 82 ? 4.457 -3.474 8.941 1.00 98.56 82 ALA A CA 1
ATOM 631 C C . ALA A 1 82 ? 3.288 -2.548 8.576 1.00 98.56 82 ALA A C 1
ATOM 633 O O . ALA A 1 82 ? 3.146 -1.487 9.191 1.00 98.56 82 ALA A O 1
ATOM 634 N N . ALA A 1 83 ? 2.505 -2.909 7.565 1.00 98.50 83 ALA A N 1
ATOM 635 C CA . ALA A 1 83 ? 1.447 -2.064 7.023 1.00 98.50 83 ALA A CA 1
ATOM 636 C C . ALA A 1 83 ? 0.068 -2.568 7.470 1.00 98.50 83 ALA A C 1
ATOM 638 O O . ALA A 1 83 ? -0.066 -2.957 8.630 1.00 98.50 83 ALA A O 1
ATOM 639 N N . LEU A 1 84 ? -0.963 -2.489 6.625 1.00 98.25 84 LEU A N 1
ATOM 640 C CA . LEU A 1 84 ? -2.325 -2.825 7.044 1.00 98.25 84 LEU A CA 1
ATOM 641 C C . LEU A 1 84 ? -2.600 -4.331 7.056 1.00 98.25 84 LEU A C 1
ATOM 643 O O . LEU A 1 84 ? -3.553 -4.736 7.710 1.00 98.25 84 LEU A O 1
ATOM 647 N N . ASP A 1 85 ? -1.797 -5.148 6.368 1.00 97.69 85 ASP A N 1
ATOM 648 C CA . ASP A 1 85 ? -1.930 -6.615 6.394 1.00 97.69 85 ASP A CA 1
ATOM 649 C C . ASP A 1 85 ? -3.356 -7.109 6.072 1.00 97.69 85 ASP A C 1
ATOM 651 O O . ASP A 1 85 ? -3.893 -8.022 6.692 1.00 97.69 85 ASP A O 1
ATOM 655 N N . LEU A 1 86 ? -4.005 -6.451 5.107 1.00 97.12 86 LEU A N 1
ATOM 656 C CA . LEU A 1 86 ? -5.379 -6.746 4.682 1.00 97.12 86 LEU A CA 1
ATOM 657 C C . LEU A 1 86 ? -5.429 -7.702 3.487 1.00 97.12 86 LEU A C 1
ATOM 659 O O . LEU A 1 86 ? -6.475 -8.282 3.198 1.00 97.12 86 LEU A O 1
ATOM 663 N N . ILE A 1 87 ? -4.309 -7.856 2.779 1.00 96.06 87 ILE A N 1
ATOM 664 C CA . ILE A 1 87 ? -4.144 -8.816 1.689 1.00 96.06 87 ILE A CA 1
ATOM 665 C C . ILE A 1 87 ? -2.830 -9.579 1.873 1.00 96.06 87 ILE A C 1
ATOM 667 O O . ILE A 1 87 ? -1.808 -8.995 2.207 1.00 96.06 87 ILE A O 1
ATOM 671 N N . GLU A 1 88 ? -2.816 -10.879 1.570 1.00 95.56 88 GLU A N 1
ATOM 672 C CA . GLU A 1 88 ? -1.606 -11.728 1.664 1.00 95.56 88 GLU A CA 1
ATOM 673 C C . GLU A 1 88 ? -0.575 -11.454 0.545 1.00 95.56 88 GLU A C 1
ATOM 675 O O . GLU A 1 88 ? 0.463 -12.111 0.432 1.00 95.56 88 GLU A O 1
ATOM 680 N N . LYS A 1 89 ? -0.894 -10.526 -0.358 1.00 97.00 89 LYS A N 1
ATOM 681 C CA . LYS A 1 89 ? -0.176 -10.252 -1.603 1.00 97.00 89 LYS A CA 1
ATOM 682 C C . LYS A 1 89 ? 0.473 -8.874 -1.549 1.00 97.00 89 LYS A C 1
ATOM 684 O O . LYS A 1 89 ? 0.068 -8.019 -0.772 1.00 97.00 89 LYS A O 1
ATOM 689 N N . TYR A 1 90 ? 1.473 -8.654 -2.394 1.00 98.50 90 TYR A N 1
ATOM 690 C CA . TYR A 1 90 ? 2.270 -7.426 -2.398 1.00 98.50 90 TYR A CA 1
ATOM 691 C C . TYR A 1 90 ? 2.127 -6.712 -3.749 1.00 98.50 90 TYR A C 1
ATOM 693 O O . TYR A 1 90 ? 2.819 -7.078 -4.703 1.00 98.50 90 TYR A O 1
ATOM 701 N N . PRO A 1 91 ? 1.210 -5.736 -3.880 1.00 98.50 91 PRO A N 1
ATOM 702 C CA . PRO A 1 91 ? 1.001 -5.016 -5.132 1.00 98.50 91 PRO A CA 1
ATOM 703 C C . PRO A 1 91 ? 2.265 -4.292 -5.602 1.00 98.50 91 PRO A C 1
ATOM 705 O O . PRO A 1 91 ? 2.822 -3.479 -4.879 1.00 98.50 91 PRO A O 1
ATOM 708 N N . LEU A 1 92 ? 2.690 -4.525 -6.840 1.00 98.50 92 LEU A N 1
ATOM 709 C CA . LEU A 1 92 ? 3.788 -3.793 -7.470 1.00 98.50 92 LEU A CA 1
ATOM 710 C C . LEU A 1 92 ? 3.223 -2.967 -8.640 1.00 98.50 92 LEU A C 1
ATOM 712 O O . LEU A 1 92 ? 3.208 -3.441 -9.778 1.00 98.50 92 LEU A O 1
ATOM 716 N N . PRO A 1 93 ? 2.673 -1.769 -8.366 1.00 98.19 93 PRO A N 1
ATOM 717 C CA . PRO A 1 93 ? 2.101 -0.905 -9.388 1.00 98.19 93 PRO A CA 1
ATOM 718 C C . PRO A 1 93 ? 3.184 -0.296 -10.279 1.00 98.19 93 PRO A C 1
ATOM 720 O O . PRO A 1 93 ? 4.362 -0.247 -9.924 1.00 98.19 93 PRO A O 1
ATOM 723 N N . HIS A 1 94 ? 2.751 0.212 -11.433 1.00 98.00 94 HIS A N 1
ATOM 724 C CA . HIS A 1 94 ? 3.607 0.824 -12.453 1.00 98.00 94 HIS A CA 1
ATOM 725 C C . HIS A 1 94 ? 4.634 -0.133 -13.071 1.00 98.00 94 HIS A C 1
ATOM 727 O O . HIS A 1 94 ? 5.593 0.314 -13.704 1.00 98.00 94 HIS A O 1
ATOM 733 N N . TYR A 1 95 ? 4.438 -1.446 -12.928 1.00 98.12 95 TYR A N 1
ATOM 734 C CA . TYR A 1 95 ? 5.331 -2.430 -13.521 1.00 98.12 95 TYR A CA 1
ATOM 735 C C . TYR A 1 95 ? 5.384 -2.237 -15.040 1.00 98.12 95 TYR A C 1
ATOM 737 O O . TYR A 1 95 ? 4.352 -2.037 -15.687 1.00 98.12 95 TYR A O 1
ATOM 745 N N . GLN A 1 96 ? 6.602 -2.223 -15.589 1.00 97.56 96 GLN A N 1
ATOM 746 C CA . GLN A 1 96 ? 6.884 -1.955 -17.007 1.00 97.56 96 GLN A CA 1
ATOM 747 C C . GLN A 1 96 ? 6.352 -0.608 -17.539 1.00 97.56 96 GLN A C 1
ATOM 749 O O . GLN A 1 96 ? 6.279 -0.400 -18.748 1.00 97.56 96 GLN A O 1
ATOM 754 N N . CYS A 1 97 ? 6.015 0.342 -16.662 1.00 97.19 97 CYS A N 1
ATOM 755 C CA . CYS A 1 97 ? 5.540 1.671 -17.044 1.00 97.19 97 CYS A CA 1
ATOM 756 C C . CYS A 1 97 ? 6.610 2.726 -16.746 1.00 97.19 97 CYS A C 1
ATOM 758 O O . CYS A 1 97 ? 7.175 2.745 -15.659 1.00 97.19 97 CYS A O 1
ATOM 760 N N . PHE A 1 98 ? 6.874 3.645 -17.677 1.00 95.62 98 PHE A N 1
ATOM 761 C CA . PHE A 1 98 ? 7.785 4.771 -17.435 1.00 95.62 98 PHE A CA 1
ATOM 762 C C . PHE A 1 98 ? 7.268 5.679 -16.295 1.00 95.62 98 PHE A C 1
ATOM 764 O O . PHE A 1 98 ? 6.060 5.927 -16.241 1.00 95.62 98 PHE A O 1
ATOM 771 N N . PRO A 1 99 ? 8.136 6.210 -15.406 1.00 95.31 99 PRO A N 1
ATOM 772 C CA . PRO A 1 99 ? 9.596 6.030 -15.329 1.00 95.31 99 PRO A CA 1
ATOM 773 C C . PRO A 1 99 ? 10.050 4.813 -14.494 1.00 95.31 99 PRO A C 1
ATOM 775 O O . PRO A 1 99 ? 11.225 4.692 -14.171 1.00 95.31 99 PRO A O 1
ATOM 778 N N . PHE A 1 100 ? 9.142 3.905 -14.136 1.00 96.38 100 PHE A N 1
ATOM 779 C CA . PHE A 1 100 ? 9.367 2.834 -13.162 1.00 96.38 100 PHE A CA 1
ATOM 780 C C . PHE A 1 100 ? 9.842 1.498 -13.753 1.00 96.38 100 PHE A C 1
ATOM 782 O O . PHE A 1 100 ? 9.905 0.510 -13.027 1.00 96.38 100 PHE A O 1
ATOM 789 N N . VAL A 1 101 ? 10.173 1.438 -15.046 1.00 97.19 101 VAL A N 1
ATOM 790 C CA . VAL A 1 101 ? 10.532 0.179 -15.725 1.00 97.19 101 VAL A CA 1
ATOM 791 C C . VAL A 1 101 ? 11.697 -0.519 -15.014 1.00 97.19 101 VAL A C 1
ATOM 793 O O . VAL A 1 101 ? 11.536 -1.628 -14.517 1.00 97.19 101 VAL A O 1
ATOM 796 N N . GLU A 1 102 ? 12.844 0.151 -14.895 1.00 97.88 102 GLU A N 1
ATOM 797 C CA . GLU A 1 102 ? 14.057 -0.440 -14.310 1.00 97.88 102 GLU A CA 1
ATOM 798 C C . GLU A 1 102 ? 13.893 -0.751 -12.819 1.00 97.88 102 GLU A C 1
ATOM 800 O O . GLU A 1 102 ? 14.315 -1.806 -12.334 1.00 97.88 102 GLU A O 1
ATOM 805 N N . ILE A 1 103 ? 13.245 0.151 -12.077 1.00 97.69 103 ILE A N 1
ATOM 806 C CA . ILE A 1 103 ? 13.074 -0.035 -10.637 1.00 9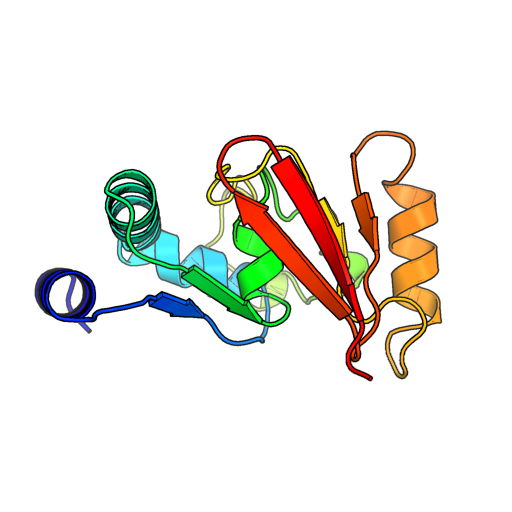7.69 103 ILE A CA 1
ATOM 807 C C . ILE A 1 103 ? 12.071 -1.149 -10.320 1.00 97.69 103 ILE A C 1
ATOM 809 O O . ILE A 1 103 ? 12.287 -1.905 -9.376 1.00 97.69 103 ILE A O 1
ATOM 813 N N . GLY A 1 104 ? 11.023 -1.311 -11.134 1.00 97.75 104 GLY A N 1
ATOM 814 C CA . GLY A 1 104 ? 10.062 -2.405 -11.014 1.00 97.75 104 GLY A CA 1
ATOM 815 C C . GLY A 1 104 ? 10.713 -3.773 -11.219 1.00 97.75 104 GLY A C 1
ATOM 816 O O . GLY A 1 104 ? 10.493 -4.675 -10.410 1.00 97.75 104 GLY A O 1
ATOM 817 N N . GLU A 1 105 ? 11.572 -3.916 -12.234 1.00 98.12 105 GLU A N 1
ATOM 818 C CA . GLU A 1 105 ? 12.353 -5.147 -12.443 1.00 98.12 105 GLU A CA 1
ATOM 819 C C . GLU A 1 105 ? 13.313 -5.412 -11.277 1.00 98.12 105 GLU A C 1
ATOM 821 O O . GLU A 1 105 ? 13.444 -6.546 -10.815 1.00 98.12 105 GLU A O 1
ATOM 826 N N . THR A 1 106 ? 13.938 -4.359 -10.741 1.00 98.25 106 THR A N 1
ATOM 827 C CA . THR A 1 106 ? 14.840 -4.477 -9.587 1.00 98.25 106 THR A CA 1
ATOM 828 C C . THR A 1 106 ? 14.090 -4.979 -8.349 1.00 98.25 106 THR A C 1
ATOM 830 O O . THR A 1 106 ? 14.542 -5.917 -7.695 1.00 98.25 106 THR A O 1
ATOM 833 N N . VAL A 1 107 ? 12.910 -4.425 -8.045 1.00 98.19 107 VAL A N 1
ATOM 834 C CA . VAL A 1 107 ? 12.065 -4.903 -6.937 1.00 98.19 107 VAL A CA 1
ATOM 835 C C . VAL A 1 107 ? 11.660 -6.362 -7.151 1.00 98.19 107 VAL A C 1
ATOM 837 O O . VAL A 1 107 ? 11.773 -7.169 -6.225 1.00 98.19 107 VAL A O 1
ATOM 840 N N . LEU A 1 108 ? 11.235 -6.727 -8.364 1.00 98.00 108 LEU A N 1
ATOM 841 C CA . LEU A 1 108 ? 10.850 -8.101 -8.684 1.00 98.00 108 LEU A CA 1
ATOM 842 C C . LEU A 1 108 ? 12.020 -9.077 -8.488 1.00 98.00 108 LEU A C 1
ATOM 844 O O . LEU A 1 108 ? 11.843 -10.116 -7.851 1.00 98.00 108 LEU A O 1
ATOM 848 N N . ALA A 1 109 ? 13.222 -8.721 -8.942 1.00 98.12 109 ALA A N 1
ATOM 849 C CA . ALA A 1 109 ? 14.426 -9.529 -8.767 1.00 98.12 109 ALA A CA 1
ATOM 850 C C . ALA A 1 109 ? 14.850 -9.659 -7.291 1.00 98.12 109 ALA A C 1
ATOM 852 O O . ALA A 1 109 ? 15.223 -10.745 -6.846 1.00 98.12 109 ALA A O 1
ATOM 853 N N . THR A 1 110 ? 14.776 -8.577 -6.508 1.00 98.25 110 THR A N 1
ATOM 854 C CA . THR A 1 110 ? 15.198 -8.571 -5.096 1.00 98.25 110 THR A CA 1
ATOM 855 C C . THR A 1 110 ? 14.192 -9.257 -4.161 1.00 98.25 110 THR A C 1
ATOM 857 O O . THR A 1 110 ? 14.590 -9.859 -3.160 1.00 98.25 110 THR A O 1
ATOM 860 N N . TYR A 1 111 ? 12.888 -9.164 -4.441 1.00 98.12 111 TYR A N 1
ATOM 861 C CA . TYR A 1 111 ? 11.833 -9.590 -3.509 1.00 98.12 111 TYR A CA 1
ATOM 862 C C . TYR A 1 111 ? 10.951 -10.735 -4.024 1.00 98.12 111 TYR A C 1
ATOM 864 O O . TYR A 1 111 ? 10.351 -11.431 -3.205 1.00 98.12 111 TYR A O 1
ATOM 872 N N . GLY A 1 112 ? 10.885 -10.989 -5.334 1.00 97.06 112 GLY A N 1
ATOM 873 C CA . GLY A 1 112 ? 9.940 -11.943 -5.933 1.00 97.06 112 GLY A CA 1
ATOM 874 C C . GLY A 1 112 ? 10.129 -13.403 -5.512 1.00 97.06 112 GLY A C 1
ATOM 875 O O . GLY A 1 112 ? 9.174 -14.171 -5.525 1.00 97.06 112 GLY A O 1
ATOM 876 N N . GLY A 1 113 ? 11.331 -13.791 -5.071 1.00 97.25 113 GLY A N 1
ATOM 877 C CA . GLY A 1 113 ? 11.592 -15.133 -4.531 1.00 97.25 113 GLY A CA 1
ATOM 878 C C . GLY A 1 113 ? 11.106 -15.351 -3.091 1.00 97.25 113 GLY A C 1
ATOM 879 O O . GLY A 1 113 ? 11.070 -16.488 -2.629 1.00 97.25 113 GLY A O 1
ATOM 880 N N . ARG A 1 114 ? 10.753 -14.277 -2.370 1.00 97.19 114 ARG A N 1
ATOM 881 C CA . ARG A 1 114 ? 10.356 -14.319 -0.949 1.00 97.19 114 ARG A CA 1
ATOM 882 C C . ARG A 1 114 ? 8.980 -13.720 -0.668 1.00 97.19 114 ARG A C 1
ATOM 884 O O . ARG A 1 114 ? 8.365 -14.079 0.330 1.00 97.19 114 ARG A O 1
ATOM 891 N N . LEU A 1 115 ? 8.504 -12.816 -1.522 1.00 98.12 115 LEU A N 1
ATOM 892 C CA . LEU A 1 115 ? 7.195 -12.179 -1.417 1.00 98.12 115 LEU A CA 1
ATOM 893 C C . LEU A 1 115 ? 6.309 -12.602 -2.587 1.00 98.12 115 LEU A C 1
ATOM 895 O O . LEU A 1 115 ? 6.765 -12.691 -3.724 1.00 98.12 115 LEU A O 1
ATOM 899 N N . SER A 1 116 ? 5.014 -12.776 -2.320 1.00 97.31 116 SER A N 1
ATOM 900 C CA . SER A 1 116 ? 4.001 -12.941 -3.369 1.00 97.31 116 SER A CA 1
ATOM 901 C C . SER A 1 116 ? 3.689 -11.593 -4.031 1.00 97.31 116 SER A C 1
ATOM 903 O O . SER A 1 116 ? 2.619 -11.018 -3.805 1.00 97.31 116 SER A O 1
ATOM 905 N N . LEU A 1 117 ? 4.644 -11.067 -4.802 1.00 98.38 117 LEU A N 1
ATOM 906 C CA . LEU A 1 117 ? 4.474 -9.830 -5.562 1.00 98.38 117 LEU A CA 1
ATOM 907 C C . LEU A 1 117 ? 3.376 -9.991 -6.622 1.00 98.38 117 LEU A C 1
ATOM 909 O O . LEU A 1 117 ? 3.257 -11.040 -7.255 1.00 98.38 117 LEU A O 1
ATOM 913 N N . VAL A 1 118 ? 2.597 -8.932 -6.833 1.00 98.38 118 VAL A N 1
ATOM 914 C CA . VAL A 1 118 ? 1.566 -8.850 -7.875 1.00 98.38 118 VAL A CA 1
ATOM 915 C C . VAL A 1 118 ? 1.865 -7.630 -8.744 1.00 98.38 118 VAL A C 1
ATOM 917 O O . VAL A 1 118 ? 1.385 -6.534 -8.442 1.00 98.38 118 VAL A O 1
ATOM 920 N N . PRO A 1 119 ? 2.703 -7.784 -9.784 1.00 98.31 119 PRO A N 1
ATOM 921 C CA . PRO A 1 119 ? 3.008 -6.702 -10.707 1.00 98.31 119 PRO A CA 1
ATOM 922 C C . PRO A 1 119 ? 1.778 -6.319 -11.528 1.00 98.31 119 PRO A C 1
ATOM 924 O O . PRO A 1 119 ? 1.116 -7.189 -12.095 1.00 98.31 119 PRO A O 1
ATOM 927 N N . ILE A 1 120 ? 1.487 -5.021 -11.603 1.00 98.50 120 ILE A N 1
ATOM 928 C CA . ILE A 1 120 ? 0.423 -4.467 -12.447 1.00 98.50 120 ILE A CA 1
ATOM 929 C C . ILE A 1 120 ? 0.916 -3.234 -13.204 1.00 98.50 120 ILE A C 1
ATOM 931 O O . ILE A 1 120 ? 1.676 -2.415 -12.678 1.00 98.50 120 ILE A O 1
ATOM 935 N N . THR A 1 121 ? 0.456 -3.088 -14.443 1.00 98.25 121 THR A N 1
ATOM 936 C CA . THR A 1 121 ? 0.688 -1.893 -15.265 1.00 98.25 121 THR A CA 1
ATOM 937 C C . THR A 1 121 ? -0.280 -0.763 -14.892 1.00 98.25 121 THR A C 1
ATOM 939 O O . THR A 1 121 ? -1.256 -0.969 -14.172 1.00 98.25 121 THR A O 1
ATOM 942 N N . ASN A 1 122 ? -0.081 0.433 -15.453 1.00 97.81 122 ASN A N 1
ATOM 943 C CA . ASN A 1 122 ? -0.998 1.572 -15.278 1.00 97.81 122 ASN A CA 1
ATOM 944 C C . ASN A 1 122 ? -2.402 1.353 -15.876 1.00 97.81 122 ASN A C 1
ATOM 946 O O . ASN A 1 122 ? -3.296 2.162 -15.639 1.00 97.81 122 ASN A O 1
ATOM 950 N N . HIS A 1 123 ? -2.601 0.287 -16.654 1.00 97.62 123 HIS A N 1
ATOM 951 C CA . HIS A 1 123 ? -3.893 -0.068 -17.246 1.00 97.62 123 HIS A CA 1
ATOM 952 C C . HIS A 1 123 ? -4.573 -1.217 -16.504 1.00 97.62 123 HIS A C 1
ATOM 954 O O . HIS A 1 123 ? -5.583 -1.725 -16.977 1.00 97.62 123 HIS A O 1
ATOM 960 N N . GLN A 1 124 ? -4.031 -1.657 -15.370 1.00 98.50 124 GLN A N 1
ATOM 961 C CA . GLN A 1 124 ? -4.538 -2.801 -14.627 1.00 98.50 124 GLN A CA 1
ATOM 962 C C . GLN A 1 124 ? -4.986 -2.416 -13.222 1.00 98.50 124 GLN A 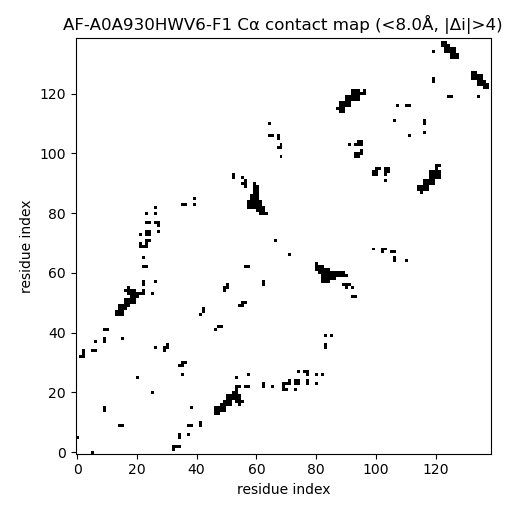C 1
ATOM 964 O O . GLN A 1 124 ? -4.465 -1.481 -12.617 1.00 98.50 124 GLN A O 1
ATOM 969 N N . ALA A 1 125 ? -5.934 -3.180 -12.689 1.00 98.31 125 ALA A N 1
ATOM 970 C CA . ALA A 1 125 ? -6.352 -3.104 -11.298 1.00 98.31 125 ALA A CA 1
ATOM 971 C C . ALA A 1 125 ? -6.396 -4.503 -10.679 1.00 98.31 125 ALA A C 1
ATOM 973 O O . ALA A 1 125 ? -6.712 -5.486 -11.350 1.00 98.31 125 ALA A O 1
ATOM 974 N N . ILE A 1 126 ? -6.098 -4.571 -9.383 1.00 98.31 126 ILE A N 1
ATOM 975 C CA . ILE A 1 126 ? -6.256 -5.774 -8.569 1.00 98.31 126 ILE A CA 1
ATOM 976 C C . ILE A 1 126 ? -7.625 -5.695 -7.897 1.00 98.31 126 ILE A C 1
ATOM 978 O O . ILE A 1 126 ? -7.895 -4.755 -7.152 1.00 98.31 126 ILE A O 1
ATOM 982 N N . ILE A 1 127 ? -8.477 -6.686 -8.135 1.00 98.12 127 ILE A N 1
ATOM 983 C CA . ILE A 1 127 ? -9.758 -6.831 -7.445 1.00 98.12 127 ILE A CA 1
ATOM 984 C C . ILE A 1 127 ? -9.610 -7.936 -6.408 1.00 98.12 127 ILE A C 1
ATOM 986 O O . ILE A 1 127 ? -9.322 -9.081 -6.759 1.00 98.12 127 ILE A O 1
ATOM 990 N N . VAL A 1 128 ? -9.847 -7.591 -5.142 1.00 97.06 128 VAL A N 1
ATOM 991 C CA . VAL A 1 128 ? -9.852 -8.539 -4.025 1.00 97.06 128 VAL A CA 1
ATOM 992 C C . VAL A 1 128 ? -11.272 -8.695 -3.494 1.00 97.06 128 VAL A C 1
ATOM 994 O O . VAL A 1 128 ? -11.928 -7.712 -3.149 1.00 97.06 128 VAL A O 1
ATOM 997 N N . ARG A 1 129 ? -11.762 -9.936 -3.443 1.00 94.75 129 ARG A N 1
ATOM 998 C CA . ARG A 1 129 ? -13.063 -10.302 -2.865 1.00 94.75 129 ARG A CA 1
ATOM 999 C C . ARG A 1 129 ? -12.864 -11.472 -1.910 1.00 94.75 129 ARG A C 1
ATOM 1001 O O . ARG A 1 129 ? -12.735 -12.622 -2.324 1.00 94.75 129 ARG A O 1
ATOM 1008 N N . GLY A 1 130 ? -12.810 -11.177 -0.612 1.00 88.94 130 GLY A N 1
ATOM 1009 C CA . GLY A 1 130 ? -12.419 -12.172 0.387 1.00 88.94 130 GLY A CA 1
ATOM 1010 C C . GLY A 1 130 ? -10.997 -12.670 0.113 1.00 88.94 130 GLY A C 1
ATOM 1011 O O . GLY A 1 130 ? -10.060 -11.883 0.134 1.00 88.94 130 GLY A O 1
ATOM 1012 N N . ARG A 1 131 ? -10.842 -13.968 -0.173 1.00 88.00 131 ARG A N 1
ATOM 1013 C CA . ARG A 1 131 ? -9.540 -14.577 -0.511 1.00 88.00 131 ARG A CA 1
ATOM 1014 C C . ARG A 1 131 ? -9.229 -14.593 -2.005 1.00 88.00 131 ARG A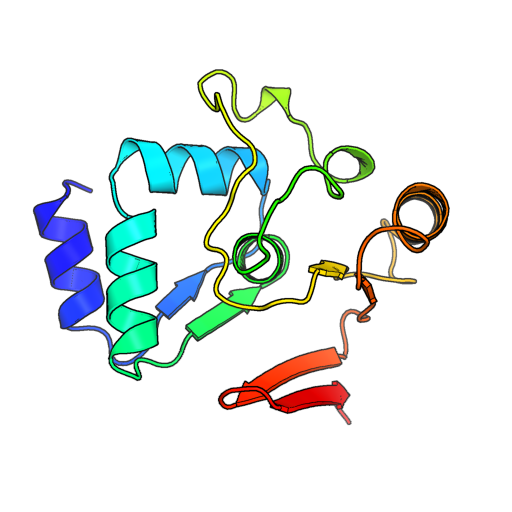 C 1
ATOM 1016 O O . ARG A 1 131 ? -8.128 -14.970 -2.394 1.00 88.00 131 ARG A O 1
ATOM 1023 N N . GLU A 1 132 ? -10.198 -14.246 -2.845 1.00 93.62 132 GLU A N 1
ATOM 1024 C CA . GLU A 1 132 ? -10.009 -14.241 -4.288 1.00 93.62 132 GLU A CA 1
ATOM 1025 C C . GLU A 1 132 ? -9.333 -12.942 -4.721 1.00 93.62 132 GLU A C 1
ATOM 1027 O O . GLU A 1 132 ? -9.768 -11.852 -4.345 1.00 93.62 132 GLU A O 1
ATOM 1032 N N . LEU A 1 133 ? -8.285 -13.073 -5.532 1.00 95.81 133 LEU A N 1
ATOM 1033 C CA . LEU A 1 133 ? -7.608 -11.965 -6.186 1.00 95.81 133 LEU A CA 1
ATOM 1034 C C . LEU A 1 133 ? -7.640 -12.189 -7.694 1.00 95.81 133 LEU A C 1
ATOM 1036 O O . LEU A 1 133 ? -7.205 -13.232 -8.180 1.00 95.81 133 LEU A O 1
ATOM 1040 N N . SER A 1 134 ? -8.100 -11.182 -8.429 1.00 97.56 134 SER A N 1
ATOM 1041 C CA . SER A 1 134 ? -8.055 -11.150 -9.892 1.00 97.56 134 SER A CA 1
ATOM 1042 C C . SER A 1 134 ? -7.427 -9.850 -10.384 1.00 97.56 134 SER A C 1
ATOM 1044 O O . SER A 1 134 ? -7.472 -8.827 -9.700 1.00 97.56 134 SER A O 1
ATOM 1046 N N . ILE A 1 135 ? -6.819 -9.896 -11.569 1.00 98.19 135 ILE A N 1
ATOM 1047 C CA . ILE A 1 135 ? -6.308 -8.712 -12.259 1.00 98.19 135 ILE A CA 1
ATOM 1048 C C . ILE A 1 135 ? -7.239 -8.433 -13.430 1.00 98.19 135 ILE A C 1
ATOM 1050 O O . ILE A 1 135 ? -7.494 -9.318 -14.246 1.00 98.19 135 ILE A O 1
ATOM 1054 N N . VAL A 1 136 ? -7.724 -7.201 -13.514 1.00 97.94 136 VAL A N 1
ATOM 1055 C CA . VAL A 1 136 ? -8.480 -6.705 -14.664 1.00 97.94 136 VAL A CA 1
ATOM 1056 C C . VAL A 1 136 ? -7.638 -5.691 -15.417 1.00 97.94 136 VAL A C 1
ATOM 1058 O O . VAL A 1 136 ? -6.871 -4.948 -14.806 1.00 97.94 136 VAL A O 1
ATOM 1061 N N . THR A 1 137 ? -7.787 -5.655 -16.735 1.00 97.38 137 THR A N 1
ATOM 1062 C CA . THR A 1 137 ? -7.126 -4.682 -17.607 1.00 97.38 137 THR A CA 1
ATOM 1063 C C . THR A 1 137 ? -8.194 -3.774 -18.199 1.00 97.38 137 THR A C 1
ATOM 1065 O O . THR A 1 137 ? -9.253 -4.247 -18.604 1.00 97.38 137 THR A O 1
ATOM 1068 N N . LYS A 1 138 ? -7.924 -2.472 -18.231 1.00 89.25 138 LYS A N 1
ATOM 1069 C CA . LYS A 1 138 ? -8.733 -1.491 -18.942 1.00 89.25 138 LYS A CA 1
ATOM 1070 C C . LYS A 1 138 ? -8.690 -1.809 -20.440 1.00 89.25 138 LYS A C 1
ATOM 1072 O O . LYS A 1 138 ? -7.599 -1.872 -21.004 1.00 89.25 138 LYS A O 1
ATOM 1077 N N . GLU A 1 139 ? -9.866 -2.017 -21.028 1.00 71.94 139 GLU A N 1
ATOM 1078 C CA . GLU A 1 139 ? -10.060 -2.138 -22.482 1.00 71.94 139 GLU A CA 1
ATOM 1079 C C . GLU A 1 139 ? -9.655 -0.863 -23.236 1.00 71.94 139 GLU A C 1
ATOM 1081 O O . GLU A 1 139 ? -9.829 0.254 -22.681 1.00 71.94 139 GLU A O 1
#

pLDDT: mean 96.54, std 3.42, range [71.94, 98.75]

Radius of gyration: 14.85 Å; Cα contacts (8 Å, |Δi|>4): 220; chains: 1; bounding box: 35×32×38 Å

Mean predicted aligned error: 2.65 Å

Secondary structure (DSSP, 8-state):
--HHHHHHHHHH-SSEEE--S-HHHHHHHHHHTTHHHHHHHHHHTT--EEE-THHHHTTSSB-GGGGGTS-GGG-TT----B----SSSEEETTTT-TTSHHHHHHHHHHHTTTS-EEE--TTEEEEEETTEEEEEE--

Solvent-accessible surface area (backbone atoms only — not comparable to full-atom values): 7917 Å² total; per-residue (Å²): 128,56,60,65,56,48,52,56,48,57,69,72,41,81,56,48,75,36,62,58,69,54,46,50,33,51,52,33,55,26,56,77,55,52,43,49,63,53,52,51,52,45,43,75,74,65,40,52,74,46,46,35,59,28,32,38,29,42,34,7,52,50,49,66,75,46,57,83,80,34,67,58,81,71,23,83,84,52,89,64,54,67,47,61,53,76,38,96,44,38,57,35,64,37,31,79,27,89,93,33,36,68,54,38,54,50,39,46,70,76,39,48,90,83,43,59,61,45,74,30,38,86,55,42,48,81,49,73,59,89,91,48,74,48,78,48,69,70,129

Nearest PDB structures (foldseek):
  3l4e-assembly1_A  TM=9.920E-01  e=5.053E-17  Listeria monocytogenes EGD-e
  6iru-assembly2_B  TM=9.470E-01  e=5.389E-13  Deinococcus radiodurans R1 = ATCC 13939 = DSM 20539
  6a4t-assembly1_B  TM=9.390E-01  e=3.914E-13  Deinococcus radiodurans R1 = ATCC 13939 = DSM 20539
  6iru-assembly1_A  TM=9.422E-01  e=3.231E-12  Deinococcus radiodurans R1 = ATCC 13939 = DSM 20539
  1fye-assembly1_A  TM=7.931E-01  e=2.845E-06  Salmonella enterica subsp. enterica serovar Typhimurium